Protein AF-A0A9D1AJY9-F1 (afdb_monomer)

Organism: NCBI:txid2840775

Mean predicted aligned error: 17.47 Å

Secondary structure (DSSP, 8-state):
-GGGT--HHHHHHHHHHTT----HHHHHHHHTTSSPPPHHHHHHHHHHHT--HHHHHTTT--S--------S-------PPPGGGTT----TTSTHHHHHHHHHHT---

Solvent-accessible surface area (backbone atoms only — not comparable to full-atom values): 7215 Å² total; per-residue (Å²): 95,81,91,73,74,57,54,72,66,57,56,29,54,54,29,50,76,73,72,40,95,48,47,69,65,58,54,51,33,43,77,69,68,75,44,84,70,54,72,70,55,36,53,50,49,16,65,76,68,74,46,59,57,57,69,76,69,46,74,85,66,85,82,74,94,73,87,72,83,73,62,90,68,73,83,73,77,87,75,77,83,68,75,88,58,78,73,72,65,73,67,84,75,39,72,65,55,59,49,52,52,50,58,62,72,67,55,87,127

Structure (mmCIF, N/CA/C/O backbone):
data_AF-A0A9D1AJY9-F1
#
_entry.id   AF-A0A9D1AJY9-F1
#
loop_
_atom_site.group_PDB
_atom_site.id
_atom_site.type_symbol
_atom_site.label_atom_id
_atom_site.label_alt_id
_atom_site.label_comp_id
_atom_site.label_asym_id
_atom_site.label_entity_id
_atom_site.label_seq_id
_atom_site.pdbx_PDB_ins_code
_atom_site.Cartn_x
_atom_site.Cartn_y
_atom_site.Cartn_z
_atom_site.occupancy
_atom_site.B_iso_or_equiv
_atom_site.auth_seq_id
_atom_site.auth_comp_id
_atom_site.auth_asym_id
_atom_site.auth_atom_id
_atom_site.pdbx_PDB_model_num
ATOM 1 N N . MET A 1 1 ? -0.057 8.720 4.777 1.00 55.16 1 MET A N 1
ATOM 2 C CA . MET A 1 1 ? 0.553 8.003 5.925 1.00 55.16 1 MET A CA 1
ATOM 3 C C . MET A 1 1 ? 1.330 8.930 6.849 1.00 55.16 1 MET A C 1
ATOM 5 O O . MET A 1 1 ? 1.255 8.721 8.047 1.00 55.16 1 MET A O 1
ATOM 9 N N . GLU A 1 2 ? 2.004 9.978 6.357 1.00 46.06 2 GLU A N 1
ATOM 10 C CA . GLU A 1 2 ? 2.585 11.000 7.254 1.00 46.06 2 GLU A CA 1
ATOM 11 C C . GLU A 1 2 ? 1.530 11.782 8.049 1.00 46.06 2 GLU A C 1
ATOM 13 O O . GLU A 1 2 ? 1.747 12.070 9.218 1.00 46.06 2 GLU A O 1
ATOM 18 N N . GLN A 1 3 ? 0.350 12.033 7.471 1.00 51.19 3 GLN A N 1
ATOM 19 C CA . GLN A 1 3 ? -0.736 12.744 8.160 1.00 51.19 3 GLN A CA 1
ATOM 20 C C . GLN A 1 3 ? -1.362 11.976 9.338 1.00 51.19 3 GLN A C 1
ATOM 22 O O . GLN A 1 3 ? -1.931 12.608 10.219 1.00 51.19 3 GLN A O 1
ATOM 27 N N . SER A 1 4 ? -1.250 10.642 9.387 1.00 57.88 4 SER A N 1
ATOM 28 C CA . SER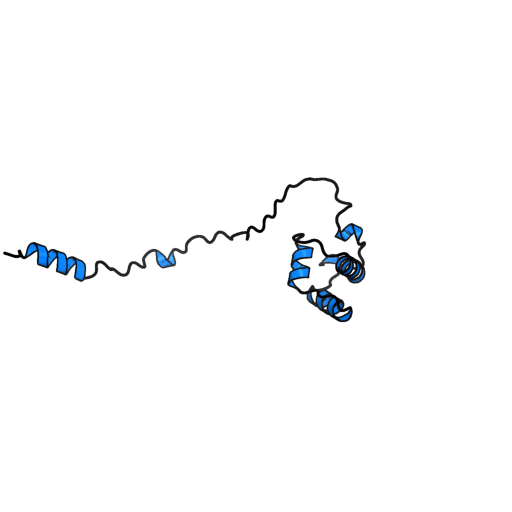 A 1 4 ? -1.793 9.824 10.485 1.00 57.88 4 SER A CA 1
ATOM 29 C C . SER A 1 4 ? -0.726 9.317 11.463 1.00 57.88 4 SER A C 1
ATOM 31 O O . SER A 1 4 ? -1.064 8.652 12.438 1.00 57.88 4 SER A O 1
ATOM 33 N N . GLY A 1 5 ? 0.564 9.582 11.209 1.00 65.12 5 GLY A N 1
ATOM 34 C CA . GLY A 1 5 ? 1.680 9.140 12.058 1.00 65.12 5 GLY A CA 1
ATOM 35 C C . GLY A 1 5 ? 1.894 7.618 12.147 1.00 65.12 5 GLY A C 1
ATOM 36 O O . GLY A 1 5 ? 2.788 7.171 12.863 1.00 65.12 5 GLY A O 1
ATOM 37 N N . GLN A 1 6 ? 1.107 6.810 11.430 1.00 71.12 6 GLN A N 1
ATOM 38 C CA . GLN A 1 6 ? 1.175 5.347 11.475 1.00 71.12 6 GLN A CA 1
ATOM 39 C C . GLN A 1 6 ? 2.243 4.806 10.518 1.00 71.12 6 GLN A C 1
ATOM 41 O O . GLN A 1 6 ? 2.320 5.203 9.349 1.00 71.12 6 GLN A O 1
ATOM 46 N N . LYS A 1 7 ? 3.062 3.855 10.985 1.00 82.81 7 LYS A N 1
ATOM 47 C CA . LYS A 1 7 ? 4.076 3.218 10.138 1.00 82.81 7 LYS A CA 1
ATOM 48 C C . LYS A 1 7 ? 3.424 2.148 9.262 1.00 82.81 7 LYS A C 1
ATOM 50 O O . LYS A 1 7 ? 2.491 1.467 9.679 1.00 82.81 7 LYS A O 1
ATOM 55 N N . GLN A 1 8 ? 3.993 1.889 8.079 1.00 82.44 8 GLN A N 1
ATOM 56 C CA . GLN A 1 8 ? 3.544 0.777 7.218 1.00 82.44 8 GLN A CA 1
ATOM 57 C C . GLN A 1 8 ? 3.531 -0.576 7.948 1.00 82.44 8 GLN A C 1
ATOM 59 O O . GLN A 1 8 ? 2.727 -1.445 7.624 1.00 82.44 8 GLN A O 1
ATOM 64 N N . VAL A 1 9 ? 4.428 -0.765 8.923 1.00 84.69 9 VAL A N 1
ATOM 65 C CA . VAL A 1 9 ? 4.492 -1.994 9.725 1.00 84.69 9 VAL A CA 1
ATOM 66 C C . VAL A 1 9 ? 3.267 -2.173 10.621 1.00 84.69 9 VAL A C 1
ATOM 68 O O . VAL A 1 9 ? 2.793 -3.299 10.750 1.00 84.69 9 VAL A O 1
ATOM 71 N N . ASP A 1 10 ? 2.719 -1.083 11.159 1.00 87.75 10 ASP A N 1
ATOM 72 C CA . ASP A 1 10 ? 1.565 -1.115 12.061 1.00 87.75 10 ASP A CA 1
ATOM 73 C C . ASP A 1 10 ? 0.310 -1.531 11.285 1.00 87.75 10 ASP A C 1
ATOM 75 O O . ASP A 1 10 ? -0.452 -2.392 11.721 1.00 87.75 10 ASP A O 1
ATOM 79 N N . LEU A 1 11 ? 0.168 -1.011 10.064 1.00 88.00 11 LEU A N 1
ATOM 80 C CA . LEU A 1 11 ? -0.917 -1.353 9.149 1.00 88.00 11 LEU A CA 1
ATOM 81 C C . LEU A 1 11 ? -0.874 -2.825 8.712 1.00 88.00 11 LEU A C 1
ATOM 83 O O . LEU A 1 11 ? -1.898 -3.504 8.679 1.00 88.00 11 LEU A O 1
ATOM 87 N N . VAL A 1 12 ? 0.320 -3.339 8.406 1.00 90.19 12 VAL A N 1
ATOM 88 C CA . VAL A 1 12 ? 0.523 -4.757 8.064 1.00 90.19 12 VAL A CA 1
ATOM 89 C C . VAL A 1 12 ? 0.164 -5.657 9.247 1.00 90.19 12 VAL A C 1
ATOM 91 O O . VAL A 1 12 ? -0.484 -6.688 9.069 1.00 90.19 12 VAL A O 1
ATOM 94 N N . GLN A 1 13 ? 0.541 -5.265 10.465 1.00 89.50 13 GLN A N 1
ATOM 95 C CA . GLN A 1 13 ? 0.221 -6.036 11.662 1.00 89.50 13 GLN A CA 1
ATOM 96 C C . GLN A 1 13 ? -1.277 -5.992 11.994 1.00 89.50 13 GLN A C 1
ATOM 98 O O . GLN A 1 13 ? -1.850 -7.017 12.364 1.00 89.50 13 GLN A O 1
ATOM 103 N N . ALA A 1 14 ? -1.928 -4.840 11.819 1.00 89.00 14 ALA A N 1
ATOM 104 C CA . ALA A 1 14 ? -3.372 -4.694 11.978 1.00 89.00 14 ALA A CA 1
ATOM 105 C C . ALA A 1 14 ? -4.152 -5.545 10.962 1.00 89.00 14 ALA A C 1
ATOM 107 O O . ALA A 1 14 ? -5.096 -6.237 11.342 1.00 89.00 14 ALA A O 1
ATOM 108 N N . ALA A 1 15 ? -3.709 -5.578 9.703 1.00 90.19 15 ALA A N 1
ATOM 109 C CA . ALA A 1 15 ? -4.315 -6.410 8.667 1.00 90.19 15 ALA A CA 1
ATOM 110 C C . ALA A 1 15 ? -4.211 -7.905 8.997 1.00 90.19 15 ALA A C 1
ATOM 112 O O . ALA A 1 15 ? -5.192 -8.639 8.884 1.00 90.19 15 ALA A O 1
ATOM 113 N N . ALA A 1 16 ? -3.046 -8.346 9.484 1.00 89.88 1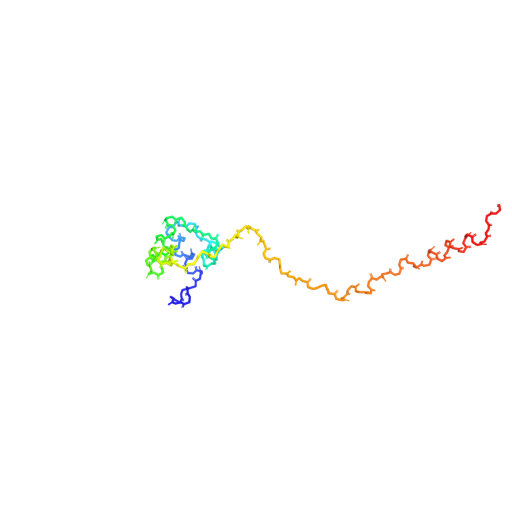6 ALA A N 1
ATOM 114 C CA . ALA A 1 16 ? -2.833 -9.735 9.882 1.00 89.88 16 ALA A CA 1
ATOM 115 C C . ALA A 1 16 ? -3.791 -10.177 11.003 1.00 89.88 16 ALA A C 1
ATOM 117 O O . ALA A 1 16 ? -4.283 -11.303 10.975 1.00 89.88 16 ALA A O 1
ATOM 118 N N . ARG A 1 17 ? -4.113 -9.286 11.955 1.00 89.81 17 ARG A N 1
ATOM 119 C CA . ARG A 1 17 ? -5.097 -9.560 13.022 1.00 89.81 17 ARG A CA 1
ATOM 120 C C . ARG A 1 17 ? -6.515 -9.758 12.491 1.00 89.81 17 ARG A C 1
ATOM 122 O O . ARG A 1 17 ? -7.281 -10.497 13.094 1.00 89.81 17 ARG A O 1
ATOM 129 N N . GLN A 1 18 ? -6.851 -9.123 11.372 1.00 86.88 18 GLN A N 1
ATOM 130 C CA . GLN A 1 18 ? -8.144 -9.276 10.701 1.00 86.88 18 GLN A CA 1
ATOM 131 C C . GLN A 1 18 ? -8.141 -10.397 9.647 1.00 86.88 18 GLN A C 1
ATOM 133 O O . GLN A 1 18 ? -9.112 -10.562 8.916 1.00 86.88 18 GLN A O 1
ATOM 138 N N . GLY A 1 19 ? -7.051 -11.170 9.538 1.00 89.25 19 GLY A N 1
ATOM 139 C CA . GLY A 1 19 ? -6.911 -12.228 8.533 1.00 89.25 19 GLY A CA 1
ATOM 140 C C . GLY A 1 19 ? -6.706 -11.714 7.103 1.00 89.25 19 GLY A C 1
ATOM 141 O O . GLY A 1 19 ? -6.750 -12.496 6.153 1.00 89.25 19 GLY A O 1
ATOM 142 N N . ILE A 1 20 ? -6.453 -10.415 6.929 1.00 89.06 20 ILE A N 1
ATOM 143 C CA . ILE A 1 20 ? -6.246 -9.785 5.625 1.00 89.06 20 ILE A CA 1
ATOM 144 C C . ILE A 1 20 ? -4.781 -9.957 5.216 1.00 89.06 20 ILE A C 1
ATOM 146 O O . ILE A 1 20 ? -3.857 -9.560 5.930 1.00 89.06 20 ILE A O 1
ATOM 150 N N . LYS A 1 21 ? -4.549 -10.526 4.026 1.00 89.06 21 LYS A N 1
ATOM 151 C CA . LYS A 1 21 ? -3.203 -10.723 3.460 1.00 89.06 21 LYS A CA 1
ATOM 152 C C . LYS A 1 21 ? -2.625 -9.415 2.915 1.00 89.06 21 LYS A C 1
ATOM 154 O O . LYS A 1 21 ? -2.543 -9.197 1.707 1.00 89.06 21 LYS A O 1
ATOM 159 N N . LEU A 1 22 ? -2.174 -8.553 3.816 1.00 89.31 22 LEU A N 1
ATOM 160 C CA . LEU A 1 22 ? -1.509 -7.301 3.475 1.00 89.31 22 LEU A CA 1
ATOM 161 C C . LEU A 1 22 ? -0.029 -7.366 3.859 1.00 89.31 22 LEU A C 1
ATOM 163 O O . LEU A 1 22 ? 0.309 -7.536 5.023 1.00 89.31 22 LEU A O 1
ATOM 167 N N . GLY A 1 23 ? 0.864 -7.229 2.878 1.00 89.56 23 GLY A N 1
ATOM 168 C CA . GLY A 1 23 ? 2.309 -7.169 3.100 1.00 89.56 23 GLY A CA 1
ATOM 169 C C . GLY A 1 23 ? 2.860 -5.775 2.819 1.00 89.56 23 GLY A C 1
ATOM 170 O O . GLY A 1 23 ? 2.216 -4.970 2.151 1.00 89.56 23 GLY A O 1
ATOM 171 N N . LYS A 1 24 ? 4.095 -5.502 3.261 1.00 88.19 24 LYS A N 1
ATOM 172 C CA . LYS A 1 24 ? 4.757 -4.194 3.061 1.00 88.19 24 LYS A CA 1
ATOM 173 C C . LYS A 1 24 ? 4.790 -3.768 1.585 1.00 88.19 24 LYS A C 1
ATOM 175 O O . LYS A 1 24 ? 4.614 -2.596 1.276 1.00 88.19 24 LYS A O 1
ATOM 180 N N . SER A 1 25 ? 4.976 -4.728 0.673 1.00 88.50 25 SER A N 1
ATOM 181 C CA . SER A 1 25 ? 4.982 -4.467 -0.772 1.00 88.50 25 SER A CA 1
ATOM 182 C C . SER A 1 25 ? 3.610 -4.021 -1.288 1.00 88.50 25 SER A C 1
ATOM 184 O O . SER A 1 25 ? 3.550 -3.004 -1.972 1.00 88.50 25 SER A O 1
ATOM 186 N N . HIS A 1 26 ? 2.518 -4.688 -0.884 1.00 89.81 26 HIS A N 1
ATOM 187 C CA . HIS A 1 26 ? 1.153 -4.261 -1.223 1.00 89.81 26 HIS A CA 1
ATOM 188 C C . HIS A 1 26 ? 0.892 -2.831 -0.744 1.00 89.81 26 HIS A C 1
ATOM 190 O O . HIS A 1 26 ? 0.450 -1.986 -1.513 1.00 89.81 26 HIS A O 1
ATOM 196 N N . VAL A 1 27 ? 1.264 -2.529 0.504 1.00 88.19 27 VAL A N 1
ATOM 197 C CA . VAL A 1 27 ? 1.115 -1.181 1.068 1.00 88.19 27 VAL A CA 1
ATOM 198 C C . VAL A 1 27 ? 1.894 -0.144 0.249 1.00 88.19 27 VAL A C 1
ATOM 200 O O . VAL A 1 27 ? 1.364 0.918 -0.064 1.00 88.19 27 VAL A O 1
ATOM 203 N N . SER A 1 28 ? 3.129 -0.454 -0.158 1.00 85.44 28 SER A N 1
ATOM 204 C CA . SER A 1 28 ? 3.931 0.434 -1.008 1.00 85.44 28 SER A CA 1
ATOM 205 C C . SER A 1 28 ? 3.352 0.611 -2.416 1.00 85.44 28 SER A C 1
ATOM 207 O O . SER A 1 28 ? 3.447 1.704 -2.972 1.00 85.44 28 SER A O 1
ATOM 209 N N . GLN A 1 29 ? 2.752 -0.428 -3.000 1.00 86.75 29 GLN A N 1
ATOM 210 C CA . GLN A 1 29 ? 2.078 -0.332 -4.297 1.00 86.75 29 GLN A CA 1
ATOM 211 C C . GLN A 1 29 ? 0.874 0.609 -4.229 1.00 86.75 29 GLN A C 1
ATOM 213 O O . GLN A 1 29 ? 0.719 1.430 -5.129 1.00 86.75 29 GLN A O 1
ATOM 218 N N . TYR A 1 30 ? 0.087 0.537 -3.151 1.00 87.94 30 TYR A N 1
ATOM 219 C CA . TYR A 1 30 ? -1.083 1.396 -2.948 1.00 87.94 30 TYR A CA 1
ATOM 220 C C . TYR A 1 30 ? -0.692 2.859 -2.743 1.00 87.94 30 TYR A C 1
ATOM 222 O O . TYR A 1 30 ? -1.221 3.733 -3.416 1.00 87.94 30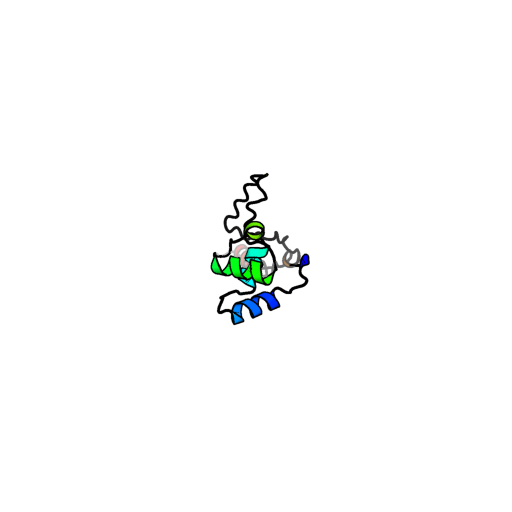 TYR A O 1
ATOM 230 N N . VAL A 1 31 ? 0.296 3.131 -1.882 1.00 83.31 31 VAL A N 1
ATOM 231 C CA . VAL A 1 31 ? 0.782 4.504 -1.634 1.00 83.31 31 VAL A CA 1
ATOM 232 C C . VAL A 1 31 ? 1.344 5.151 -2.903 1.00 83.31 31 VAL A C 1
ATOM 234 O O . VAL A 1 31 ? 1.191 6.349 -3.097 1.00 83.31 31 VAL A O 1
ATOM 237 N N . ASN A 1 32 ? 1.972 4.359 -3.776 1.00 79.75 32 ASN A N 1
ATOM 238 C CA . ASN A 1 32 ? 2.518 4.836 -5.047 1.00 79.75 32 ASN A CA 1
ATOM 239 C C . ASN A 1 32 ? 1.500 4.809 -6.203 1.00 79.75 32 ASN A C 1
ATOM 241 O O . ASN A 1 32 ? 1.902 5.008 -7.346 1.00 79.75 32 ASN A O 1
ATOM 245 N N . GLY A 1 33 ? 0.227 4.480 -5.948 1.00 80.94 33 GLY A N 1
ATOM 246 C CA . GLY A 1 33 ? -0.824 4.429 -6.972 1.00 80.94 33 GLY A CA 1
ATOM 247 C C . GLY A 1 33 ? -0.640 3.349 -8.046 1.00 80.94 33 GLY A C 1
ATOM 248 O O . GLY A 1 33 ? -1.316 3.372 -9.067 1.00 80.94 33 GLY A O 1
ATOM 249 N N . LYS A 1 34 ? 0.266 2.381 -7.845 1.00 80.56 34 LYS A N 1
ATOM 250 C CA . LYS A 1 34 ? 0.572 1.340 -8.846 1.00 80.56 34 LYS A CA 1
ATOM 251 C C . LYS A 1 34 ? -0.523 0.287 -8.968 1.00 80.56 34 LYS A C 1
ATOM 253 O O . LYS A 1 34 ? -0.561 -0.468 -9.936 1.00 80.56 34 LYS A O 1
ATOM 258 N N . THR A 1 35 ? -1.344 0.132 -7.937 1.00 85.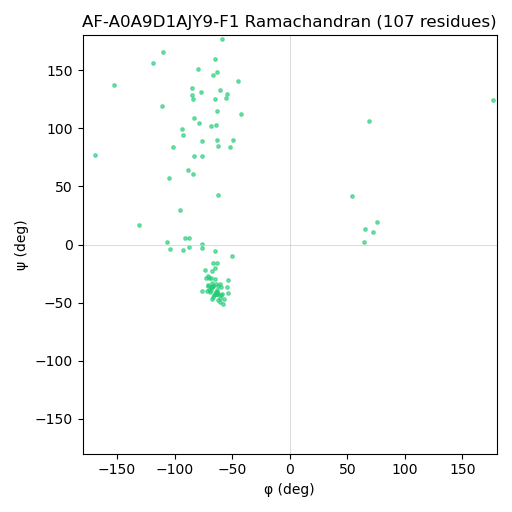38 35 THR A N 1
ATOM 259 C CA . THR A 1 35 ? -2.370 -0.910 -7.867 1.00 85.38 35 THR A CA 1
ATOM 260 C C . THR A 1 35 ? -3.508 -0.427 -6.987 1.00 85.38 35 THR A C 1
ATOM 262 O O . THR A 1 35 ? -3.258 0.125 -5.920 1.00 85.38 35 THR A O 1
ATOM 265 N N . MET A 1 36 ? -4.748 -0.674 -7.408 1.00 85.06 36 MET A N 1
ATOM 266 C CA . MET A 1 36 ? -5.925 -0.416 -6.582 1.00 85.06 36 MET A CA 1
ATOM 267 C C . MET A 1 36 ? -6.204 -1.608 -5.653 1.00 85.06 36 MET A C 1
ATOM 269 O O . MET A 1 36 ? -6.269 -2.745 -6.136 1.00 85.06 36 MET A O 1
ATOM 273 N N . PRO A 1 37 ? -6.364 -1.394 -4.332 1.00 89.31 37 PRO A N 1
ATOM 274 C CA . PRO A 1 37 ? -6.726 -2.461 -3.406 1.00 89.31 37 PRO A CA 1
ATOM 275 C C . PRO A 1 37 ? -8.111 -3.037 -3.732 1.00 89.31 37 PRO A C 1
ATOM 277 O O . PRO A 1 37 ? -9.012 -2.337 -4.194 1.00 89.31 37 PRO A O 1
ATOM 280 N N . ARG A 1 38 ? -8.296 -4.336 -3.463 1.00 89.75 38 ARG A N 1
ATOM 281 C CA . ARG A 1 38 ? -9.616 -4.986 -3.537 1.00 89.75 38 ARG A CA 1
ATOM 282 C C . ARG A 1 38 ? -10.553 -4.407 -2.472 1.00 89.75 38 ARG A C 1
ATOM 284 O O . ARG A 1 38 ? -10.091 -3.840 -1.490 1.00 89.75 38 ARG A O 1
ATOM 291 N N . ARG A 1 39 ? -11.867 -4.568 -2.660 1.00 89.44 39 ARG A N 1
ATOM 292 C CA . ARG A 1 39 ? -12.911 -3.955 -1.815 1.00 89.44 39 ARG A CA 1
ATOM 293 C C . ARG A 1 39 ? -12.742 -4.238 -0.315 1.00 89.44 39 ARG A C 1
ATOM 295 O O . ARG A 1 39 ? -12.911 -3.340 0.493 1.00 89.44 39 ARG A O 1
ATOM 302 N N . ASP A 1 40 ? -12.384 -5.464 0.041 1.00 89.75 40 ASP A N 1
ATOM 303 C CA . ASP A 1 40 ? -12.095 -5.894 1.413 1.00 89.75 40 ASP A CA 1
ATOM 304 C C . ASP A 1 40 ? -10.894 -5.152 2.019 1.00 89.75 40 ASP A C 1
ATOM 306 O O . ASP A 1 40 ? -10.967 -4.620 3.126 1.00 89.75 40 ASP A O 1
ATOM 310 N N . VAL A 1 41 ? -9.797 -5.068 1.265 1.00 90.88 41 VAL A N 1
ATOM 311 C CA . VAL A 1 41 ? -8.585 -4.356 1.680 1.00 90.88 41 VAL A CA 1
ATOM 312 C C . VAL A 1 41 ? -8.828 -2.850 1.726 1.00 90.88 41 VAL A C 1
ATOM 314 O O . VAL A 1 41 ? -8.345 -2.192 2.638 1.00 90.88 41 VAL A O 1
ATOM 317 N N . LEU A 1 42 ? -9.579 -2.299 0.774 1.00 91.19 42 LEU A N 1
ATOM 318 C CA . LEU A 1 42 ? -9.930 -0.883 0.722 1.00 91.19 42 LEU A CA 1
ATOM 319 C C . LEU A 1 42 ? -10.723 -0.469 1.966 1.00 91.19 42 LEU A C 1
ATOM 321 O O . LEU A 1 42 ? -10.334 0.486 2.632 1.00 91.19 42 LEU A O 1
ATOM 325 N N . HIS A 1 43 ? -11.760 -1.234 2.318 1.00 91.06 43 HIS A N 1
ATOM 326 C CA . HIS A 1 43 ? -12.555 -1.001 3.522 1.00 91.06 43 HIS A CA 1
ATOM 327 C C . HIS A 1 43 ? -11.689 -1.048 4.791 1.00 91.06 43 HIS A C 1
ATOM 329 O O . HIS A 1 43 ? -11.780 -0.181 5.658 1.00 91.06 43 HIS A O 1
ATOM 335 N N . PHE A 1 44 ? -10.776 -2.021 4.873 1.00 91.69 44 PHE A N 1
ATOM 336 C CA . PHE A 1 44 ? -9.806 -2.093 5.964 1.00 91.69 44 PHE A CA 1
ATOM 337 C C . PHE A 1 44 ? -8.888 -0.865 6.021 1.00 91.69 44 PHE A C 1
ATOM 339 O O . PHE A 1 44 ? -8.663 -0.322 7.100 1.00 91.69 44 PHE A O 1
ATOM 346 N N . LEU A 1 45 ? -8.345 -0.430 4.882 1.00 90.19 45 LEU A N 1
ATOM 347 C CA . LEU A 1 45 ? -7.449 0.724 4.811 1.00 90.19 45 LEU A CA 1
ATOM 348 C C . LEU A 1 45 ? -8.167 2.010 5.224 1.00 90.19 45 LEU A C 1
ATOM 350 O O . LEU A 1 45 ? -7.596 2.788 5.984 1.00 90.19 45 LEU A O 1
ATOM 354 N N . ALA A 1 46 ? -9.407 2.199 4.773 1.00 90.31 46 ALA A N 1
ATOM 355 C CA . ALA A 1 46 ? -10.270 3.308 5.162 1.00 90.31 46 ALA A CA 1
ATOM 356 C C . ALA A 1 46 ? -10.475 3.337 6.682 1.00 90.31 46 ALA A C 1
ATOM 358 O O . ALA A 1 46 ? -10.168 4.332 7.337 1.00 90.31 46 ALA A O 1
ATOM 359 N N . ALA A 1 47 ? -10.867 2.201 7.267 1.00 89.38 47 ALA A N 1
ATOM 360 C CA . ALA A 1 47 ? -11.061 2.073 8.707 1.00 89.38 47 ALA A CA 1
ATOM 361 C C . ALA A 1 47 ? -9.764 2.292 9.511 1.00 89.38 47 ALA A C 1
ATOM 363 O O . ALA A 1 47 ? -9.772 2.981 10.529 1.00 89.38 47 ALA A O 1
ATOM 364 N N . ALA A 1 48 ? -8.638 1.731 9.058 1.00 88.19 48 ALA A N 1
ATOM 365 C CA . ALA A 1 48 ? -7.351 1.821 9.750 1.00 88.19 48 ALA A CA 1
ATOM 366 C C . ALA A 1 48 ? -6.736 3.229 9.694 1.00 88.19 48 ALA A C 1
ATOM 368 O O . ALA A 1 48 ? -6.072 3.664 10.638 1.00 88.19 48 ALA A O 1
ATOM 369 N N . LEU A 1 49 ? -6.946 3.938 8.584 1.00 87.31 49 LEU A N 1
ATOM 370 C CA . LEU A 1 49 ? -6.458 5.300 8.378 1.00 87.31 49 LEU A CA 1
ATOM 371 C C . LEU A 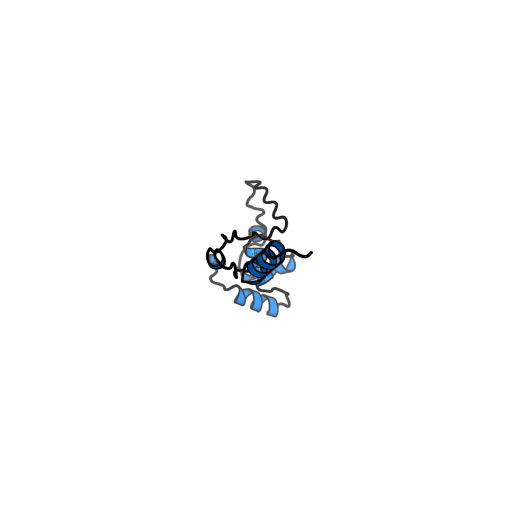1 49 ? -7.483 6.370 8.783 1.00 87.31 49 LEU A C 1
ATOM 373 O O . LEU A 1 49 ? -7.126 7.544 8.771 1.00 87.31 49 LEU A O 1
ATOM 377 N N . GLN A 1 50 ? -8.703 5.971 9.164 1.00 86.38 50 GLN A N 1
ATOM 378 C CA . GLN A 1 50 ? -9.837 6.854 9.472 1.00 86.38 50 GLN A CA 1
ATOM 379 C C . GLN A 1 50 ? -10.147 7.840 8.334 1.00 86.38 50 GLN A C 1
ATOM 381 O O . GLN A 1 50 ? -10.402 9.019 8.565 1.00 86.38 50 GLN A O 1
ATOM 386 N N . VAL A 1 51 ? -10.099 7.348 7.099 1.00 86.56 51 VAL A N 1
ATOM 387 C CA . VAL A 1 51 ? -10.429 8.107 5.886 1.00 86.56 51 VAL A CA 1
ATOM 388 C C . VAL A 1 51 ? -11.599 7.447 5.169 1.00 86.56 51 VAL A C 1
ATOM 390 O O . VAL A 1 51 ? -11.830 6.250 5.323 1.00 86.56 51 VAL A O 1
ATOM 393 N N . GLU A 1 52 ? -12.321 8.218 4.367 1.00 87.44 52 GLU A N 1
ATOM 394 C CA . GLU A 1 52 ? -13.402 7.706 3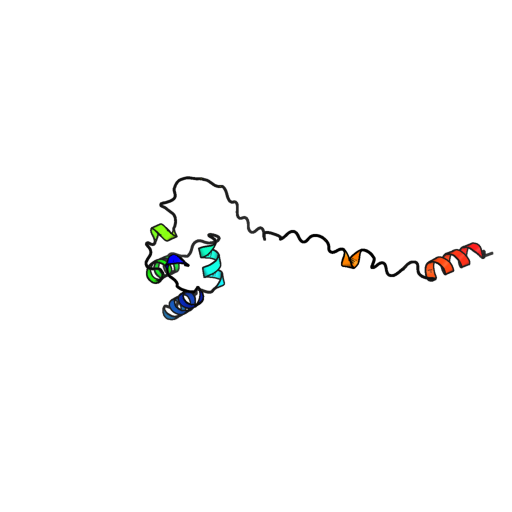.523 1.00 87.44 52 GLU A CA 1
ATOM 395 C C . GLU A 1 52 ? -12.845 6.778 2.424 1.00 87.44 52 GLU A C 1
ATOM 397 O O . GLU A 1 52 ? -11.750 6.995 1.893 1.00 87.44 52 GLU A O 1
ATOM 402 N N . GLU A 1 53 ? -13.604 5.743 2.049 1.00 87.75 53 GLU A N 1
ATOM 403 C CA . GLU A 1 53 ? -13.215 4.836 0.957 1.00 87.75 53 GLU A CA 1
ATOM 404 C C . GLU A 1 53 ? -13.107 5.570 -0.387 1.00 87.75 53 GLU A C 1
ATOM 406 O O . GLU A 1 53 ? -12.210 5.275 -1.177 1.00 87.75 53 GLU A O 1
ATOM 411 N N . ASP A 1 54 ? -13.980 6.550 -0.628 1.00 85.44 54 ASP A N 1
ATOM 412 C CA . ASP A 1 54 ? -14.018 7.336 -1.866 1.00 85.44 54 ASP A CA 1
ATOM 413 C C . ASP A 1 54 ? -12.782 8.233 -2.016 1.00 85.44 54 ASP A C 1
ATOM 415 O O . ASP A 1 54 ? -12.236 8.387 -3.111 1.00 85.44 54 ASP A O 1
ATOM 419 N N . TRP A 1 55 ? -12.249 8.726 -0.893 1.00 84.25 55 TRP A N 1
ATOM 420 C CA . TRP A 1 55 ? -10.979 9.449 -0.871 1.00 84.25 55 TRP A CA 1
ATOM 421 C C . TRP A 1 55 ? -9.808 8.553 -1.298 1.00 84.25 55 TRP A C 1
ATOM 423 O O . TRP A 1 55 ? -8.948 8.977 -2.068 1.00 84.25 55 TRP A O 1
ATOM 433 N N . LEU A 1 56 ? -9.792 7.288 -0.854 1.00 82.88 56 LEU A N 1
ATOM 434 C CA . LEU A 1 56 ? -8.777 6.305 -1.257 1.00 82.88 56 LEU A CA 1
ATOM 435 C C . LEU A 1 56 ? -8.922 5.851 -2.716 1.00 82.88 56 LEU A C 1
ATOM 437 O O . LEU A 1 56 ? -7.931 5.439 -3.319 1.00 82.88 56 LEU A O 1
ATOM 441 N N . ARG A 1 57 ? -10.137 5.896 -3.276 1.00 82.31 57 ARG A N 1
ATOM 442 C CA . ARG A 1 57 ? -10.392 5.630 -4.702 1.00 82.31 57 ARG A CA 1
ATOM 443 C C . ARG A 1 57 ? -9.913 6.765 -5.597 1.00 82.31 57 ARG A C 1
ATOM 445 O O . ARG A 1 57 ? -9.529 6.506 -6.733 1.00 82.31 57 ARG A O 1
ATOM 452 N N . GLY A 1 58 ? -9.905 7.991 -5.077 1.00 74.06 58 GLY A N 1
ATOM 453 C CA . GLY A 1 58 ? -9.572 9.183 -5.850 1.00 74.06 58 GLY A CA 1
ATOM 454 C C . GLY A 1 58 ? -10.696 9.625 -6.790 1.00 74.06 58 GLY A C 1
ATOM 455 O O . GLY A 1 58 ? -10.427 10.383 -7.719 1.00 74.06 58 GLY A O 1
ATOM 456 N N . ASP A 1 59 ? -11.938 9.181 -6.553 1.00 64.88 59 ASP A N 1
ATOM 457 C CA . ASP A 1 59 ? -13.093 9.505 -7.407 1.00 64.88 59 ASP A CA 1
ATOM 458 C C . ASP A 1 59 ? -13.440 11.013 -7.387 1.00 64.88 59 ASP A C 1
ATOM 460 O O . ASP A 1 59 ? -14.031 11.519 -8.339 1.00 64.88 59 ASP A O 1
ATOM 464 N N . ASP A 1 60 ? -12.994 11.752 -6.362 1.00 50.94 60 ASP A N 1
ATOM 465 C CA . ASP A 1 60 ? -13.225 13.200 -6.201 1.00 50.94 60 ASP A CA 1
ATOM 466 C C . ASP A 1 60 ? -12.161 14.090 -6.893 1.00 50.94 60 ASP A C 1
ATOM 468 O O . ASP A 1 60 ? -12.260 15.315 -6.901 1.00 50.94 60 ASP A O 1
ATOM 472 N N . ILE A 1 61 ? -11.132 13.502 -7.526 1.00 53.19 61 ILE A N 1
ATOM 473 C CA . ILE A 1 61 ? -10.101 14.240 -8.287 1.00 53.19 61 ILE A CA 1
ATOM 474 C C . ILE A 1 61 ? -10.343 14.059 -9.795 1.00 53.19 61 ILE A C 1
ATOM 476 O O . ILE A 1 61 ? -9.486 13.606 -10.554 1.00 53.19 61 ILE A O 1
ATOM 480 N N . GLN A 1 62 ? -11.531 14.432 -10.273 1.00 51.09 62 GLN A N 1
ATOM 481 C CA . GLN A 1 62 ? -11.778 14.591 -11.709 1.00 51.09 62 GLN A CA 1
ATOM 482 C C . GLN A 1 62 ? -11.311 15.964 -12.200 1.00 51.09 62 GLN A C 1
ATOM 484 O O . GLN A 1 62 ? -12.119 16.837 -12.494 1.00 51.09 62 GLN A O 1
ATOM 489 N N . SER A 1 63 ? -9.999 16.139 -12.358 1.00 47.34 63 SER A N 1
ATOM 490 C CA . SER A 1 63 ? -9.461 17.078 -13.354 1.00 47.34 63 SER A CA 1
ATOM 491 C C . SER A 1 63 ? -7.955 16.908 -13.530 1.00 47.34 63 SER A C 1
ATOM 493 O O . SER A 1 63 ? -7.171 17.708 -13.029 1.00 47.34 63 SER A O 1
ATOM 495 N N . GLN A 1 64 ? -7.558 15.860 -14.257 1.00 44.56 64 GLN A N 1
ATOM 496 C CA . GLN A 1 64 ? -6.625 15.931 -15.394 1.00 44.56 64 GLN A CA 1
ATOM 497 C C . GLN A 1 64 ? -6.339 14.512 -15.913 1.00 44.56 64 GLN A C 1
ATOM 499 O O . GLN A 1 64 ? -5.858 13.673 -15.151 1.00 44.56 64 GLN A O 1
ATOM 504 N N . PRO A 1 65 ? -6.568 14.224 -17.207 1.00 45.09 65 PRO A N 1
ATOM 505 C CA . PRO A 1 65 ? -6.111 12.988 -17.811 1.00 45.09 65 PRO A CA 1
ATOM 506 C C . PRO A 1 65 ? -4.611 13.132 -18.057 1.00 45.09 65 PRO A C 1
ATOM 508 O O . PRO A 1 65 ? -4.175 13.597 -19.107 1.00 45.09 65 PRO A O 1
ATOM 511 N N . GLN A 1 66 ? -3.802 12.766 -17.071 1.00 39.91 66 GLN A N 1
ATOM 512 C CA . GLN A 1 66 ? -2.395 12.501 -17.325 1.00 39.91 66 GLN A CA 1
ATOM 513 C C . GLN A 1 66 ? -2.306 11.014 -17.592 1.00 39.91 66 GLN A C 1
ATOM 515 O O . GLN A 1 66 ? -2.282 10.202 -16.672 1.00 39.91 66 GLN A O 1
ATOM 520 N N . ASN A 1 67 ? -2.359 10.684 -18.879 1.00 43.53 67 ASN A N 1
ATOM 521 C CA . ASN A 1 67 ? -2.023 9.383 -19.418 1.00 43.53 67 ASN A CA 1
ATOM 522 C C . ASN A 1 67 ? -0.662 8.944 -18.852 1.00 43.53 67 ASN A C 1
ATOM 524 O O . ASN A 1 67 ? 0.384 9.275 -19.403 1.00 43.53 67 ASN A O 1
ATOM 528 N N . GLN A 1 68 ? -0.661 8.260 -17.713 1.00 46.75 68 GLN A N 1
ATOM 529 C CA . GLN A 1 68 ? 0.489 7.508 -17.256 1.00 46.75 68 GLN A CA 1
ATOM 530 C C . GLN A 1 68 ? 0.185 6.057 -17.575 1.00 46.75 68 GLN A C 1
ATOM 532 O O . GLN A 1 68 ? -0.307 5.291 -16.748 1.00 46.75 68 GLN A O 1
ATOM 537 N N . GLU A 1 69 ? 0.483 5.702 -18.823 1.00 42.00 69 GLU A N 1
ATOM 538 C CA . GLU A 1 69 ? 0.855 4.350 -19.202 1.00 42.00 69 GLU A CA 1
ATOM 539 C C . GLU A 1 69 ? 1.995 3.894 -18.285 1.00 42.00 69 GLU A C 1
ATOM 541 O O . GLU A 1 69 ? 3.172 3.971 -18.624 1.00 42.00 69 GLU A O 1
ATOM 546 N N . ILE A 1 70 ? 1.662 3.388 -17.101 1.00 50.56 70 ILE A N 1
ATOM 547 C CA . ILE A 1 70 ? 2.586 2.570 -16.325 1.00 50.56 70 ILE A CA 1
ATOM 548 C C . ILE A 1 70 ? 2.369 1.135 -16.800 1.00 50.56 70 ILE A C 1
ATOM 550 O O . ILE A 1 70 ? 1.961 0.241 -16.061 1.00 50.56 70 ILE A O 1
ATOM 554 N N . SER A 1 71 ? 2.681 0.924 -18.085 1.00 40.97 71 SER A N 1
ATOM 555 C CA . SER A 1 71 ? 3.291 -0.334 -18.501 1.00 40.97 71 SER A CA 1
ATOM 556 C C . SER A 1 71 ? 4.386 -0.645 -17.482 1.00 40.97 71 SER A C 1
ATOM 558 O O . SER A 1 71 ? 5.052 0.277 -17.007 1.00 40.97 71 SER A O 1
ATOM 560 N N . GLY A 1 72 ? 4.552 -1.910 -17.099 1.00 44.53 72 GLY A N 1
ATOM 561 C CA . GLY A 1 72 ? 5.537 -2.386 -16.121 1.00 44.53 72 GLY A CA 1
ATOM 562 C C . GLY A 1 72 ? 7.007 -2.162 -16.511 1.00 44.53 72 GLY A C 1
ATOM 563 O O . GLY A 1 72 ? 7.838 -3.043 -16.313 1.00 44.53 72 GLY A O 1
ATOM 564 N N . GLY A 1 73 ? 7.350 -0.996 -17.053 1.00 41.66 73 GLY A N 1
ATOM 565 C CA . GLY A 1 73 ? 8.686 -0.469 -17.183 1.00 41.66 73 GLY A CA 1
ATOM 566 C C . GLY A 1 73 ? 9.258 -0.242 -15.797 1.00 41.66 73 GLY A C 1
ATOM 567 O O . GLY A 1 73 ? 8.952 0.728 -15.104 1.00 41.66 73 GLY A O 1
ATOM 568 N N . ILE A 1 74 ? 10.128 -1.162 -15.399 1.00 51.25 74 ILE A N 1
ATOM 569 C CA . ILE A 1 74 ? 11.204 -0.886 -14.456 1.00 51.25 74 ILE A CA 1
ATOM 570 C C . ILE A 1 74 ? 11.779 0.475 -14.861 1.00 51.25 74 ILE A C 1
ATOM 572 O O . ILE A 1 74 ? 12.354 0.591 -15.941 1.00 51.25 74 ILE A O 1
ATOM 576 N N . THR A 1 75 ? 11.604 1.513 -14.040 1.00 49.06 75 THR A N 1
ATOM 577 C CA . THR A 1 75 ? 12.326 2.773 -14.225 1.00 49.06 75 THR A CA 1
ATOM 578 C C . THR A 1 75 ? 13.806 2.446 -14.035 1.00 49.06 75 THR A C 1
ATOM 580 O O . THR A 1 75 ? 14.311 2.393 -12.912 1.00 49.06 75 THR A O 1
ATOM 583 N N . MET A 1 76 ? 14.477 2.092 -15.131 1.00 68.69 76 MET A N 1
ATOM 584 C CA . MET A 1 76 ? 15.897 1.786 -15.155 1.00 68.69 76 MET A CA 1
ATOM 585 C C . MET A 1 76 ? 16.628 3.058 -14.753 1.00 68.69 76 MET A C 1
ATOM 587 O O . MET A 1 76 ? 16.557 4.074 -15.439 1.00 68.69 76 MET A O 1
ATOM 591 N N . ARG A 1 77 ? 17.303 3.024 -13.605 1.00 71.56 77 ARG A N 1
ATOM 592 C CA . ARG A 1 77 ? 18.216 4.102 -13.227 1.00 71.56 77 ARG A CA 1
ATOM 593 C C . ARG A 1 77 ? 19.354 4.101 -14.243 1.00 71.56 77 ARG A C 1
ATOM 595 O O . ARG A 1 77 ? 19.990 3.067 -14.438 1.00 71.56 77 ARG A O 1
ATOM 602 N N . GLU A 1 78 ? 19.610 5.237 -14.883 1.00 68.12 78 GLU A N 1
ATOM 603 C CA . GLU A 1 78 ? 20.768 5.377 -15.761 1.00 68.12 78 GLU A CA 1
ATOM 604 C C . GLU A 1 78 ? 22.049 5.340 -14.926 1.00 68.12 78 GLU A C 1
ATOM 606 O O . GLU A 1 78 ? 22.435 6.305 -14.264 1.00 68.12 78 GLU A O 1
ATOM 611 N N . PHE A 1 79 ? 22.723 4.194 -14.943 1.00 71.62 79 PHE A N 1
ATOM 612 C CA . PHE A 1 79 ? 24.058 4.071 -14.383 1.00 71.62 79 PHE A CA 1
ATOM 613 C C . PHE A 1 79 ? 25.068 4.544 -15.428 1.00 71.62 79 PHE A C 1
ATOM 615 O O . PHE A 1 79 ? 25.314 3.864 -16.427 1.00 71.62 79 PHE A O 1
ATOM 622 N N . LYS 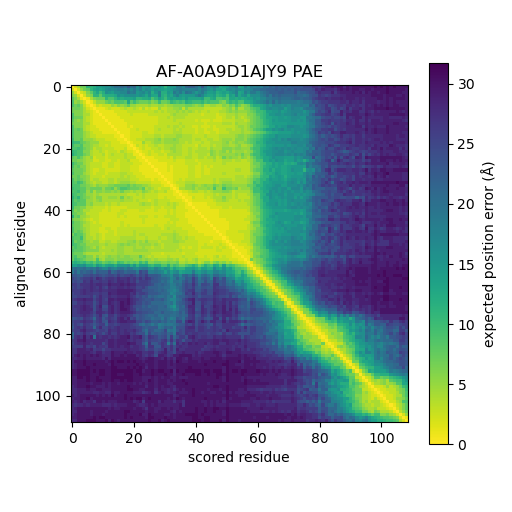A 1 80 ? 25.681 5.708 -15.196 1.00 80.19 80 LYS A N 1
ATOM 623 C CA . LYS A 1 80 ? 26.824 6.153 -16.002 1.00 80.19 80 LYS A CA 1
ATOM 624 C C . LYS A 1 80 ? 27.959 5.134 -15.868 1.00 80.19 80 LYS A C 1
ATOM 626 O O . LYS A 1 80 ? 28.276 4.693 -14.762 1.00 80.19 80 LYS A O 1
ATOM 631 N N . LYS A 1 81 ? 28.555 4.740 -16.999 1.00 76.06 81 LYS A N 1
ATOM 632 C CA . LYS A 1 81 ? 29.672 3.785 -17.035 1.00 76.06 81 LYS A CA 1
ATOM 633 C C . LYS A 1 81 ? 30.799 4.281 -16.123 1.00 76.06 81 LYS A C 1
ATOM 635 O O . LYS A 1 81 ? 31.203 5.438 -16.201 1.00 76.06 81 LYS A O 1
ATOM 640 N N . SER A 1 82 ? 31.282 3.407 -15.242 1.00 78.12 82 SER A N 1
ATOM 641 C CA . SER A 1 82 ? 32.387 3.733 -14.343 1.00 78.12 82 SER A CA 1
ATOM 642 C C . SER A 1 82 ? 33.707 3.688 -15.099 1.00 78.12 82 SER A C 1
ATOM 644 O O . SER A 1 82 ? 34.030 2.686 -15.733 1.00 78.12 82 SER A O 1
ATOM 646 N N . SER A 1 83 ? 34.511 4.735 -14.943 1.00 78.44 83 SER A N 1
ATOM 647 C CA . SER A 1 83 ? 35.853 4.840 -15.519 1.00 78.44 83 SER A CA 1
ATOM 648 C C . SER A 1 83 ? 36.858 3.820 -14.967 1.00 78.44 83 SER A C 1
ATOM 650 O O . SER A 1 83 ? 37.990 3.742 -15.435 1.00 78.44 83 SER A O 1
ATOM 652 N N . LYS A 1 84 ? 36.466 3.026 -13.962 1.00 75.25 84 LYS A N 1
ATOM 653 C CA . LYS A 1 84 ? 37.329 2.066 -13.261 1.00 75.25 84 LYS A CA 1
ATOM 654 C C . LYS A 1 84 ? 37.802 0.900 -14.142 1.00 75.25 84 LYS A C 1
ATOM 656 O O . LYS A 1 84 ? 38.750 0.219 -13.773 1.00 75.25 84 LYS A O 1
ATOM 661 N N . LEU A 1 85 ? 37.161 0.692 -15.295 1.00 72.31 85 LEU A N 1
ATOM 662 C CA . LEU A 1 85 ? 37.517 -0.332 -16.284 1.00 72.31 85 LEU A CA 1
ATOM 663 C C . LEU A 1 85 ? 38.189 0.241 -17.541 1.00 72.31 85 LEU A C 1
ATOM 665 O O . LEU A 1 85 ? 38.524 -0.521 -18.441 1.00 72.31 85 LEU A O 1
ATOM 669 N N . ASN A 1 86 ? 38.428 1.556 -17.606 1.00 67.12 86 ASN A N 1
ATOM 670 C CA . ASN A 1 86 ? 38.934 2.216 -18.818 1.00 67.12 86 ASN A CA 1
ATOM 671 C C . ASN A 1 86 ? 40.336 1.753 -19.244 1.00 67.12 86 ASN A C 1
ATOM 673 O O . ASN A 1 86 ? 40.737 1.998 -20.378 1.00 67.12 86 ASN A O 1
ATOM 677 N N . HIS A 1 87 ? 41.074 1.088 -18.353 1.00 64.94 87 HIS A N 1
ATOM 678 C CA . HIS A 1 87 ? 42.434 0.609 -18.603 1.00 64.94 87 HIS A CA 1
ATOM 679 C C . HIS A 1 87 ? 42.623 -0.860 -18.211 1.00 64.94 87 HIS A C 1
ATOM 681 O O . HIS A 1 87 ? 43.750 -1.322 -18.087 1.00 64.94 87 HIS A O 1
ATOM 687 N N . VAL A 1 88 ? 41.531 -1.617 -18.042 1.00 61.66 88 VAL A N 1
ATOM 688 C CA . VAL A 1 88 ? 41.595 -3.083 -17.910 1.00 61.66 88 VAL A CA 1
ATOM 689 C C . 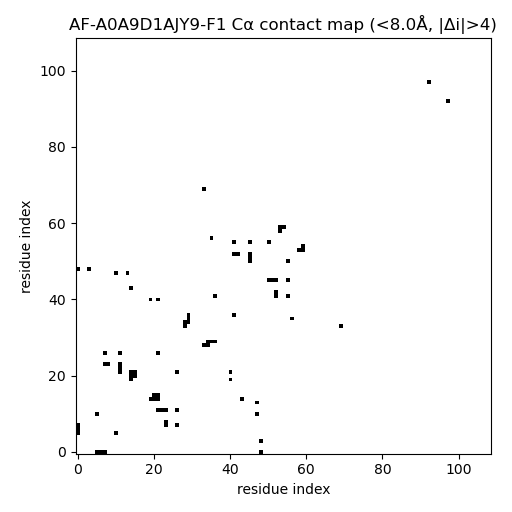VAL A 1 88 ? 41.635 -3.686 -19.311 1.00 61.66 88 VAL A C 1
ATOM 691 O O . VAL A 1 88 ? 40.755 -4.422 -19.744 1.00 61.66 88 VAL A O 1
ATOM 694 N N . LEU A 1 89 ? 42.675 -3.315 -20.044 1.00 59.09 89 LEU A N 1
ATOM 695 C CA . LEU A 1 89 ? 43.267 -4.189 -21.030 1.00 59.09 89 LEU A CA 1
ATOM 696 C C . LEU A 1 89 ? 44.383 -4.871 -20.251 1.00 59.09 89 LEU A C 1
ATOM 698 O O . LEU A 1 89 ? 45.440 -4.287 -20.033 1.00 59.09 89 LEU A O 1
ATOM 702 N N . TYR A 1 90 ? 44.146 -6.099 -19.786 1.00 54.78 90 TYR A N 1
ATOM 703 C CA . TYR A 1 90 ? 45.296 -6.989 -19.742 1.00 54.78 90 TYR A CA 1
ATOM 704 C C . TYR A 1 90 ? 45.829 -6.982 -21.159 1.00 54.78 90 TYR A C 1
ATOM 706 O O . TYR A 1 90 ? 45.051 -7.146 -22.102 1.00 54.78 90 TYR A O 1
ATOM 714 N N . ASP A 1 91 ? 47.108 -6.682 -21.294 1.00 63.78 91 ASP A N 1
ATOM 715 C CA . ASP A 1 91 ? 47.785 -6.699 -22.566 1.00 63.78 91 ASP A CA 1
ATOM 716 C C . ASP A 1 91 ? 47.737 -8.140 -23.091 1.00 63.78 91 ASP A C 1
ATOM 718 O O . ASP A 1 91 ? 48.597 -8.974 -22.831 1.00 63.78 91 ASP A O 1
ATOM 722 N N . VAL A 1 92 ? 46.636 -8.487 -23.757 1.00 52.34 92 VAL A N 1
ATOM 723 C CA . VAL A 1 92 ? 46.469 -9.736 -24.505 1.00 52.34 92 VAL A CA 1
ATOM 724 C C . VAL A 1 92 ? 47.218 -9.659 -25.833 1.00 52.34 92 VAL A C 1
ATOM 726 O O . VAL A 1 92 ? 47.247 -10.631 -26.577 1.00 52.34 92 VAL A O 1
ATOM 729 N N . ARG A 1 93 ? 47.883 -8.526 -26.092 1.00 55.97 93 ARG A N 1
ATOM 730 C CA . ARG A 1 93 ? 49.031 -8.425 -26.992 1.00 55.97 93 ARG A CA 1
ATOM 731 C C . ARG A 1 93 ? 50.347 -8.521 -26.220 1.00 55.97 93 ARG A C 1
ATOM 733 O O . ARG A 1 93 ? 51.355 -7.965 -26.624 1.00 55.97 93 ARG A O 1
ATOM 740 N N . GLY A 1 94 ? 50.335 -9.251 -25.110 1.00 63.25 94 GLY A N 1
ATOM 741 C CA . GLY A 1 94 ? 51.549 -9.768 -24.513 1.00 63.25 94 GLY A CA 1
ATOM 742 C C . GLY A 1 94 ? 52.323 -10.672 -25.490 1.00 63.25 94 GLY A C 1
ATOM 743 O O . GLY A 1 94 ? 51.833 -10.972 -26.584 1.00 63.25 94 GLY A O 1
ATOM 744 N N . PRO A 1 95 ? 53.501 -11.162 -25.063 1.00 56.53 95 PRO A N 1
ATOM 745 C CA . PRO A 1 95 ? 54.619 -11.683 -25.874 1.00 56.53 95 PRO A CA 1
ATOM 746 C C . PRO A 1 95 ? 54.301 -12.735 -26.948 1.00 56.53 95 PRO A C 1
ATOM 748 O O . PRO A 1 95 ? 55.158 -13.052 -27.760 1.00 56.53 95 PRO A O 1
ATOM 751 N N . VAL A 1 96 ? 53.088 -13.281 -26.976 1.00 57.31 96 VAL A N 1
ATOM 752 C CA . VAL A 1 96 ? 52.621 -14.271 -27.949 1.00 57.31 96 VAL A CA 1
ATOM 753 C C . VAL A 1 96 ? 52.413 -13.661 -29.341 1.00 57.31 96 VAL A C 1
ATOM 755 O O . VAL A 1 96 ? 52.690 -14.324 -30.335 1.00 57.31 96 VAL A O 1
ATOM 758 N N . VAL A 1 97 ? 51.950 -12.406 -29.428 1.00 61.53 97 VAL A N 1
ATOM 759 C CA . VAL A 1 97 ? 51.789 -11.707 -30.720 1.00 61.53 97 VAL A CA 1
ATOM 760 C C . VAL A 1 97 ? 53.155 -11.333 -31.301 1.00 61.53 97 VAL A C 1
ATOM 762 O O . VAL A 1 97 ? 53.382 -11.532 -32.492 1.00 61.53 97 VAL A O 1
ATOM 765 N N . ASP A 1 98 ? 54.080 -10.883 -30.452 1.00 63.97 98 ASP A N 1
ATOM 766 C CA . ASP A 1 98 ? 55.456 -10.574 -30.855 1.00 63.97 98 ASP A CA 1
ATOM 767 C C . ASP A 1 98 ? 56.234 -11.845 -31.251 1.00 63.97 98 ASP A C 1
ATOM 769 O O . ASP A 1 98 ? 57.000 -11.831 -32.213 1.00 63.97 98 ASP A O 1
ATOM 773 N N . GLU A 1 99 ? 56.005 -12.972 -30.563 1.00 60.97 99 GLU A N 1
ATOM 774 C CA . GLU A 1 99 ? 56.584 -14.278 -30.911 1.00 60.97 99 GLU A CA 1
ATOM 775 C C . GLU A 1 99 ? 56.066 -14.797 -32.260 1.00 60.97 99 GLU A C 1
ATOM 777 O O . GLU A 1 99 ? 56.852 -15.277 -33.075 1.00 60.97 99 GLU A O 1
ATOM 782 N N . ALA A 1 100 ? 54.756 -14.674 -32.514 1.00 64.25 100 ALA A N 1
ATOM 783 C CA . ALA A 1 100 ? 54.141 -15.088 -33.773 1.00 64.25 100 ALA A CA 1
ATOM 784 C C . ALA A 1 100 ? 54.653 -14.254 -34.959 1.00 64.25 100 ALA A C 1
ATOM 786 O O . ALA A 1 100 ? 55.004 -14.824 -35.990 1.00 64.25 100 ALA A O 1
ATOM 787 N N . ALA A 1 101 ? 54.780 -12.933 -34.789 1.00 70.19 101 ALA A N 1
ATOM 788 C CA . ALA A 1 101 ? 55.351 -12.048 -35.806 1.00 70.19 101 ALA A CA 1
ATOM 789 C C . ALA A 1 101 ? 56.824 -12.388 -36.099 1.00 70.19 101 ALA A C 1
ATOM 791 O O . ALA A 1 101 ? 57.242 -12.421 -37.255 1.00 70.19 101 ALA A O 1
ATOM 792 N N . ARG A 1 102 ? 57.602 -12.726 -35.062 1.00 70.00 102 ARG A N 1
ATOM 793 C CA . ARG A 1 102 ? 59.003 -13.140 -35.207 1.00 70.00 102 ARG A CA 1
ATOM 794 C C . ARG A 1 102 ? 59.155 -14.497 -35.905 1.00 70.00 102 ARG A C 1
ATOM 796 O O . ARG A 1 102 ? 60.099 -14.678 -36.670 1.00 70.00 102 ARG A O 1
ATOM 803 N N . MET A 1 103 ? 58.247 -15.447 -35.661 1.00 67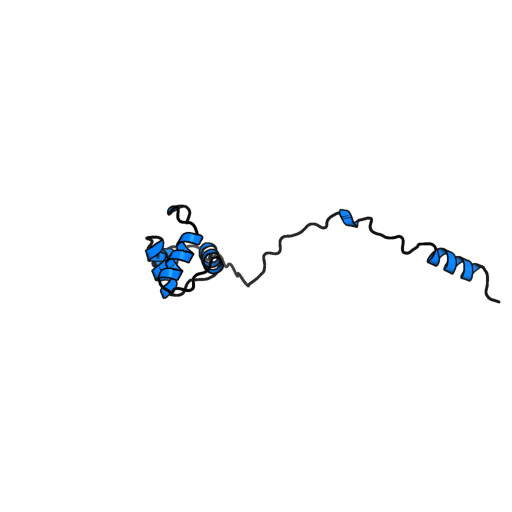.88 103 MET A N 1
ATOM 804 C CA . MET A 1 103 ? 58.230 -16.742 -36.361 1.00 67.88 103 MET A CA 1
ATOM 805 C C . MET A 1 103 ? 57.851 -16.608 -37.844 1.00 67.88 103 MET A C 1
ATOM 807 O O . MET A 1 103 ? 58.315 -17.404 -38.656 1.00 67.88 103 MET A O 1
ATOM 811 N N . GLU A 1 104 ? 57.056 -15.599 -38.204 1.00 67.00 104 GLU A N 1
ATOM 812 C CA . GLU A 1 104 ? 56.688 -15.294 -39.591 1.00 67.00 104 GLU A CA 1
ATOM 813 C C . GLU A 1 104 ? 57.841 -14.602 -40.351 1.00 67.00 104 GLU A C 1
ATOM 815 O O . GLU A 1 104 ? 58.137 -14.962 -41.491 1.00 67.00 104 GLU A O 1
ATOM 820 N N . GLU A 1 105 ? 58.568 -13.685 -39.697 1.00 68.19 105 GLU A N 1
ATOM 821 C CA . GLU A 1 105 ? 59.754 -13.007 -40.254 1.00 68.19 105 GLU A CA 1
ATOM 822 C C . GLU A 1 105 ? 60.975 -13.932 -40.418 1.00 68.19 105 GLU A C 1
ATOM 824 O O . GLU A 1 105 ? 61.797 -13.723 -41.311 1.00 68.19 105 GLU A O 1
ATOM 829 N N . ALA A 1 106 ? 61.100 -14.971 -39.583 1.00 72.50 106 ALA A N 1
ATOM 830 C CA . ALA A 1 106 ? 62.223 -15.912 -39.620 1.00 72.50 106 ALA A CA 1
ATOM 831 C C . ALA A 1 106 ? 62.159 -16.935 -40.771 1.00 72.50 106 ALA A C 1
ATOM 833 O O . ALA A 1 106 ? 63.112 -17.694 -40.938 1.00 72.50 106 ALA A O 1
ATOM 834 N N . GLY A 1 107 ? 61.091 -16.929 -41.579 1.00 57.41 107 GLY A N 1
ATOM 835 C CA . GLY A 1 107 ? 61.023 -17.648 -42.850 1.00 57.41 107 GLY A CA 1
ATOM 836 C C . GLY A 1 107 ? 60.995 -19.171 -42.712 1.00 57.41 107 GLY A C 1
ATOM 837 O O . GLY A 1 107 ? 62.009 -19.829 -42.496 1.00 57.41 107 GLY A O 1
ATOM 838 N N . THR A 1 108 ? 59.827 -19.767 -42.936 1.00 55.16 108 THR A N 1
ATOM 839 C CA . THR A 1 108 ? 59.736 -21.195 -43.261 1.00 55.16 108 THR A CA 1
ATOM 840 C C . THR A 1 108 ? 60.100 -21.370 -44.742 1.00 55.16 108 THR A C 1
ATOM 842 O O . THR A 1 108 ? 59.311 -21.002 -45.613 1.00 55.16 108 THR A O 1
ATOM 845 N N . GLN A 1 109 ? 61.311 -21.866 -45.028 1.00 48.19 109 GLN A N 1
ATOM 846 C CA . GLN A 1 109 ? 61.620 -22.559 -46.290 1.00 48.19 109 GLN A CA 1
ATOM 847 C C . GLN A 1 109 ? 61.201 -24.025 -46.197 1.00 48.19 109 GLN A C 1
ATOM 849 O O . GLN A 1 109 ? 61.360 -24.609 -45.100 1.00 48.19 109 GLN A O 1
#

InterPro domains:
  IPR001387 Cro/C1-type, helix-turn-helix domain [PF01381] (20-56)
  IPR001387 Cro/C1-type, helix-turn-helix domain [PS50943] (24-56)
  IPR001387 Cro/C1-type, helix-turn-helix domain [cd00093] (1-56)
  IPR010982 Lambda repressor-like, DNA-binding domain superfamily [G3DSA:1.10.260.40] (1-64)
  IPR010982 Lambda repressor-like, DNA-binding domain superfamily [SSF47413] (13-60)

Foldseek 3Di:
DVVQVDDLVNLCVQCVVVVHPDDSVNVVCLVVVVDQDDPVVLVSVCVVSVHDSCVSVCVVPPDDPPPPPPPVDPPDDDDDDDCPCVPPPPCPVPPVVVVVVVVVVVDDD

Nearest PDB structures (foldseek):
  6tri-assembly1_A  TM=7.573E-01  e=6.051E-03  Lactococcus phage TP901-1
  3zhm-assembly1_A  TM=7.220E-01  e=1.618E-02  Lactococcus phage TP901-1
  3r1f-assembly9_Q  TM=7.832E-01  e=3.092E-01  Mycobacterium tuberculosis
  2awi-assembly1_F  TM=7.208E-01  e=3.399E+00  Enterococcus faecalis

pLDDT: mean 72.58, std 16.19, range [39.91, 91.69]

Sequence (109 aa):
MEQSGQKQVDLVQAAARQGIKLGKSHVSQYVNGKTMPRRDVLHFLAAALQVEEDWLRGDDIQSQPQNQEISGGITMREFKKSSKLNHVLYDVRGPVVDEAARMEEAGTQ

Radius of gyration: 30.05 Å; Cα contacts (8 Å, |Δi|>4): 44; chains: 1; bounding box: 76×40×59 Å